Protein AF-A0A940TMZ4-F1 (afdb_monomer_lite)

Secondary structure (DSSP, 8-state):
-PPP-TTTSHHHH-GGGSHHHHHHHHHHHHHHHHHHHHHHHHHTGGG--EEEEEETTTTEEEEEEE--GGGEEEEE-PSPBTTB-EEEEEETTS-EEEEEGGG-BSSSSTTPPBSS-TTSHHHHHHHHHHHHHH-TTTTTTSHHHHHHHHHHHHHHHT-

pLDDT: mean 91.99, std 6.96, range [62.47, 98.44]

Radius of gyration: 18.51 Å; chains: 1; bounding box: 50×33×57 Å

Structure (mmCIF, N/CA/C/O backbone):
data_AF-A0A940TMZ4-F1
#
_entry.id   AF-A0A940TMZ4-F1
#
loop_
_atom_site.group_PDB
_atom_site.id
_atom_site.type_symbol
_atom_site.label_atom_id
_atom_site.label_alt_id
_atom_site.label_comp_id
_atom_site.label_asym_id
_atom_site.label_entity_id
_atom_site.label_seq_id
_atom_site.pdbx_PDB_ins_code
_atom_site.Cartn_x
_atom_site.Cartn_y
_atom_site.Cartn_z
_atom_site.occupancy
_atom_site.B_iso_or_equiv
_atom_site.auth_seq_id
_atom_site.auth_comp_id
_atom_site.auth_asym_id
_atom_site.auth_atom_id
_atom_site.pdbx_PDB_model_num
ATOM 1 N N . GLY A 1 1 ? 30.902 -0.442 -23.273 1.00 62.47 1 GLY A N 1
ATOM 2 C CA . GLY A 1 1 ? 29.431 -0.529 -23.189 1.00 62.47 1 GLY A CA 1
ATOM 3 C C . GLY A 1 1 ? 28.891 0.825 -22.790 1.00 62.47 1 GLY A C 1
ATOM 4 O O . GLY A 1 1 ? 29.513 1.461 -21.950 1.00 62.47 1 GLY A O 1
ATOM 5 N N . HIS A 1 2 ? 27.804 1.281 -23.417 1.00 69.00 2 HIS A N 1
ATOM 6 C CA . HIS A 1 2 ? 27.138 2.547 -23.085 1.00 69.00 2 HIS A CA 1
ATOM 7 C C . HIS A 1 2 ? 26.008 2.350 -22.068 1.00 69.00 2 HIS A C 1
ATOM 9 O O . HIS A 1 2 ? 25.492 1.242 -21.907 1.00 69.00 2 HIS A O 1
ATOM 15 N N . THR A 1 3 ? 25.636 3.420 -21.371 1.00 75.81 3 THR A N 1
ATOM 16 C CA . THR A 1 3 ? 24.461 3.433 -20.491 1.00 75.81 3 THR A CA 1
ATOM 17 C C . THR A 1 3 ? 23.196 3.506 -21.338 1.00 75.81 3 THR A C 1
ATOM 19 O O . THR A 1 3 ? 23.185 4.154 -22.383 1.00 75.81 3 THR A O 1
ATOM 22 N N . PHE A 1 4 ? 22.132 2.841 -20.886 1.00 79.12 4 PHE A N 1
ATOM 23 C CA . PHE A 1 4 ? 20.823 2.954 -21.516 1.00 79.12 4 PHE A CA 1
ATOM 24 C C . PHE A 1 4 ? 20.367 4.417 -21.568 1.00 79.12 4 PHE A C 1
ATOM 26 O O . PHE A 1 4 ? 20.444 5.128 -20.566 1.00 79.12 4 PHE A O 1
ATOM 33 N N . LYS A 1 5 ? 19.854 4.831 -22.725 1.00 77.50 5 LYS A N 1
ATOM 34 C CA . LYS A 1 5 ? 19.218 6.127 -22.936 1.00 77.50 5 LYS A CA 1
ATOM 35 C C . LYS A 1 5 ? 17.989 5.950 -23.820 1.00 77.50 5 LYS A C 1
ATOM 37 O O . LYS A 1 5 ? 18.090 5.385 -24.914 1.00 77.50 5 LYS A O 1
ATOM 42 N N . ALA A 1 6 ? 16.849 6.434 -23.336 1.00 76.44 6 ALA A N 1
ATOM 43 C CA . ALA A 1 6 ? 15.599 6.421 -24.088 1.00 76.44 6 ALA A CA 1
ATOM 44 C C . ALA A 1 6 ? 15.755 7.189 -25.413 1.00 76.44 6 ALA A C 1
ATOM 46 O O . ALA A 1 6 ? 16.466 8.190 -25.467 1.00 76.44 6 ALA A O 1
ATOM 47 N N . GLY A 1 7 ? 15.149 6.680 -26.488 1.00 75.88 7 GLY A N 1
ATOM 48 C CA . GLY A 1 7 ? 15.214 7.256 -27.840 1.00 75.88 7 GLY A CA 1
ATOM 49 C C . GLY A 1 7 ? 16.549 7.077 -28.582 1.00 75.88 7 GLY A C 1
ATOM 50 O O . GLY A 1 7 ? 16.564 7.010 -29.804 1.00 75.88 7 GLY A O 1
ATOM 51 N N . GLU A 1 8 ? 17.678 6.936 -27.881 1.00 79.94 8 GLU A N 1
ATOM 52 C CA . GLU A 1 8 ? 18.987 6.723 -28.525 1.00 79.94 8 GLU A CA 1
ATOM 53 C C . GLU A 1 8 ? 19.277 5.232 -28.763 1.00 79.94 8 GLU A C 1
ATOM 55 O O . GLU A 1 8 ? 19.820 4.840 -29.796 1.00 79.94 8 GLU A O 1
ATOM 60 N N . CYS A 1 9 ? 18.929 4.376 -27.797 1.00 78.38 9 CYS A N 1
ATOM 61 C CA . CYS A 1 9 ? 19.305 2.963 -27.843 1.00 78.38 9 CYS A CA 1
ATOM 62 C C . CYS A 1 9 ? 18.498 2.142 -28.864 1.00 78.38 9 CYS A C 1
ATOM 64 O O . CYS A 1 9 ? 19.026 1.160 -29.390 1.00 78.38 9 CYS A O 1
ATOM 66 N N . GLU A 1 10 ? 17.255 2.526 -29.169 1.00 81.12 10 GLU A N 1
ATOM 67 C CA . GLU A 1 10 ? 16.389 1.776 -30.097 1.00 81.12 10 GLU A CA 1
ATOM 68 C C . GLU A 1 10 ? 16.913 1.781 -31.538 1.00 81.12 10 GLU A C 1
ATOM 70 O O . GLU A 1 10 ? 16.783 0.776 -32.235 1.00 81.12 10 GLU A O 1
ATOM 75 N N . THR A 1 11 ? 17.623 2.838 -31.939 1.00 81.44 11 THR A N 1
ATOM 76 C CA . THR A 1 11 ? 18.267 2.959 -33.255 1.00 81.44 11 THR A CA 1
ATOM 77 C C . THR A 1 11 ? 19.321 1.875 -33.500 1.00 81.44 11 THR A C 1
ATOM 79 O O . THR A 1 11 ? 19.503 1.436 -34.631 1.00 81.44 11 THR A O 1
ATOM 82 N N . CYS A 1 12 ? 20.006 1.415 -32.444 1.00 82.50 12 CYS A N 1
ATOM 83 C CA . CYS A 1 12 ? 21.101 0.443 -32.553 1.00 82.50 12 CYS A CA 1
ATOM 84 C C . CYS A 1 12 ? 20.732 -0.968 -32.067 1.00 82.50 12 CYS A C 1
ATOM 86 O O . CYS A 1 12 ? 21.365 -1.933 -32.486 1.00 82.50 12 CYS A O 1
ATOM 88 N N . HIS A 1 13 ? 19.752 -1.105 -31.166 1.00 81.06 13 HIS A N 1
ATOM 89 C CA . HIS A 1 13 ? 19.418 -2.382 -30.506 1.00 81.06 13 HIS A CA 1
ATOM 90 C C . HIS A 1 13 ? 17.965 -2.833 -30.737 1.00 81.06 13 HIS A C 1
ATOM 92 O O . HIS A 1 13 ? 17.568 -3.900 -30.264 1.00 81.06 13 HIS A O 1
ATOM 98 N N . GLY A 1 14 ? 17.174 -2.050 -31.478 1.00 79.81 14 GLY A N 1
ATOM 99 C CA . GLY A 1 14 ? 15.803 -2.380 -31.861 1.00 79.81 14 GLY A CA 1
ATOM 100 C C . GLY A 1 14 ? 14.787 -2.297 -30.716 1.00 79.81 14 GLY A C 1
ATOM 101 O O . GLY A 1 14 ? 15.038 -1.738 -29.649 1.00 79.81 14 GLY A O 1
ATOM 102 N N . GLU A 1 15 ? 13.607 -2.881 -30.928 1.00 78.31 15 GLU A N 1
ATOM 103 C CA . GLU A 1 15 ? 12.429 -2.668 -30.069 1.00 78.31 15 GLU A CA 1
ATOM 104 C C . GLU A 1 15 ? 12.588 -3.151 -28.617 1.00 78.31 15 GLU A C 1
ATOM 106 O O . GLU A 1 15 ? 11.919 -2.648 -27.716 1.00 78.31 15 GLU A O 1
ATOM 111 N N . LYS A 1 16 ? 13.503 -4.090 -28.352 1.00 71.94 16 LYS A N 1
ATOM 112 C CA . LYS A 1 16 ? 13.738 -4.649 -27.006 1.00 71.94 16 LYS A CA 1
ATOM 113 C C . LYS A 1 16 ? 14.399 -3.669 -26.033 1.00 71.94 16 LYS A C 1
ATOM 115 O O . LYS A 1 16 ? 14.490 -3.959 -24.844 1.00 71.94 16 LYS A O 1
ATOM 120 N N . VAL A 1 17 ? 14.867 -2.525 -26.523 1.00 74.38 17 VAL A N 1
ATOM 121 C CA . VAL A 1 17 ? 15.347 -1.408 -25.695 1.00 74.38 17 VAL A CA 1
ATOM 122 C C . VAL A 1 17 ? 14.502 -0.153 -25.902 1.00 74.38 17 VAL A C 1
ATOM 124 O O . VAL A 1 17 ? 14.900 0.941 -25.512 1.00 74.38 17 VAL A O 1
ATOM 127 N N . LYS A 1 18 ? 13.330 -0.287 -26.528 1.00 82.50 18 LYS A N 1
ATOM 128 C CA . LYS A 1 18 ? 12.384 0.816 -26.617 1.00 82.50 18 LYS A CA 1
ATOM 129 C C . LYS A 1 18 ? 11.909 1.177 -25.218 1.00 82.50 18 LYS A C 1
ATOM 131 O O . LYS A 1 18 ? 11.709 0.301 -24.376 1.00 82.50 18 LYS A O 1
ATOM 136 N N . GLU A 1 19 ? 11.674 2.463 -24.992 1.00 82.19 19 GLU A N 1
ATOM 137 C CA . GLU A 1 19 ? 11.199 2.982 -23.709 1.00 82.19 19 GLU A CA 1
ATOM 138 C C . GLU A 1 19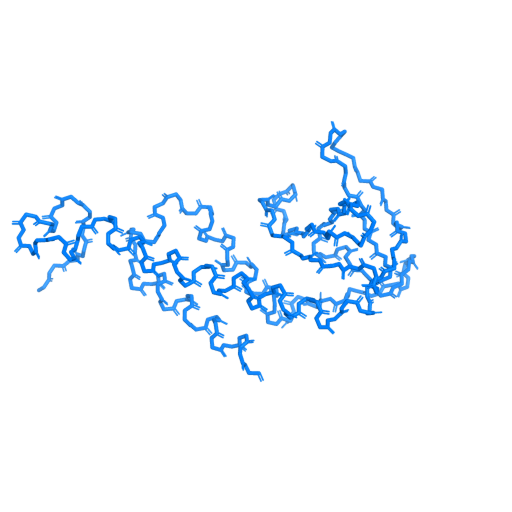 ? 9.992 2.189 -23.181 1.00 82.19 19 GLU A C 1
ATOM 140 O O . GLU A 1 19 ? 10.031 1.656 -22.075 1.00 82.19 19 GLU A O 1
ATOM 145 N N . SER A 1 20 ? 8.978 1.992 -24.028 1.00 82.56 20 SER A N 1
ATOM 146 C CA . SER A 1 20 ? 7.776 1.207 -23.703 1.00 82.56 20 SER A CA 1
ATOM 147 C C . SER A 1 20 ? 8.060 -0.230 -23.239 1.00 82.56 20 SER A C 1
ATOM 149 O O . SER A 1 20 ? 7.389 -0.733 -22.335 1.00 82.56 20 SER A O 1
ATOM 151 N N . PHE A 1 21 ? 9.075 -0.896 -23.801 1.00 82.56 21 PHE A N 1
ATOM 152 C CA . PHE A 1 21 ? 9.451 -2.249 -23.391 1.00 82.56 21 PHE A CA 1
ATOM 153 C C . PHE A 1 21 ? 10.056 -2.240 -21.982 1.00 82.56 21 PHE A C 1
ATOM 155 O O . PHE A 1 21 ? 9.686 -3.054 -21.134 1.00 82.56 21 PHE A O 1
ATOM 162 N N . VAL A 1 22 ? 10.939 -1.275 -21.707 1.00 81.00 22 VAL A N 1
ATOM 163 C CA . VAL A 1 22 ? 11.544 -1.085 -20.381 1.00 81.00 22 VAL A CA 1
ATOM 164 C C . VAL A 1 22 ? 10.475 -0.753 -19.333 1.00 81.00 22 VAL A C 1
ATOM 166 O O . VAL A 1 22 ? 10.466 -1.355 -18.258 1.00 81.00 22 VAL A O 1
ATOM 169 N N . GLN A 1 23 ? 9.534 0.135 -19.663 1.00 88.44 23 GLN A N 1
ATOM 170 C CA . GLN A 1 23 ? 8.420 0.510 -18.785 1.00 88.44 23 GLN A CA 1
ATOM 171 C C . GLN A 1 23 ? 7.519 -0.680 -18.460 1.00 88.44 23 GLN A C 1
ATOM 173 O O . GLN A 1 23 ? 7.168 -0.875 -17.299 1.00 88.44 23 GLN A O 1
ATOM 178 N N . THR A 1 24 ? 7.205 -1.521 -19.450 1.00 87.94 24 THR A N 1
ATOM 179 C CA . THR A 1 24 ? 6.331 -2.692 -19.262 1.00 87.94 24 THR A CA 1
ATOM 180 C C . THR A 1 24 ? 6.848 -3.612 -18.152 1.00 87.94 24 THR A C 1
ATOM 182 O O . THR A 1 24 ? 6.086 -4.037 -17.284 1.00 87.94 24 THR A O 1
ATOM 185 N N . GLY A 1 25 ? 8.157 -3.891 -18.128 1.00 86.75 25 GLY A N 1
ATOM 186 C CA . GLY A 1 25 ? 8.766 -4.718 -17.082 1.00 86.75 25 GLY A CA 1
ATOM 187 C C . GLY A 1 25 ? 8.640 -4.101 -15.684 1.00 86.75 25 GLY A C 1
ATOM 188 O O . GLY A 1 25 ? 8.315 -4.805 -14.724 1.00 86.75 25 GLY A O 1
ATOM 189 N N . THR A 1 26 ? 8.852 -2.788 -15.569 1.00 91.00 26 THR A N 1
ATOM 190 C CA . THR A 1 26 ? 8.680 -2.046 -14.311 1.00 91.00 26 THR A CA 1
ATOM 191 C C . THR A 1 26 ? 7.229 -2.067 -13.840 1.00 91.00 26 THR A C 1
ATOM 193 O O . THR A 1 26 ? 6.974 -2.353 -12.674 1.00 91.00 26 THR A O 1
ATOM 196 N N . GLU A 1 27 ? 6.270 -1.814 -14.731 1.00 92.31 27 GLU A N 1
ATOM 197 C CA . GLU A 1 27 ? 4.844 -1.776 -14.395 1.00 92.31 27 GLU A CA 1
ATOM 198 C C . GLU A 1 27 ? 4.326 -3.127 -13.891 1.00 92.31 27 GLU A C 1
ATOM 200 O O . GLU A 1 27 ? 3.540 -3.176 -12.943 1.00 92.31 27 GLU A O 1
ATOM 205 N N . VAL A 1 28 ? 4.779 -4.235 -14.486 1.00 93.94 28 VAL A N 1
ATOM 206 C CA . VAL A 1 28 ? 4.434 -5.587 -14.017 1.00 93.94 28 VAL A CA 1
ATOM 207 C C . VAL A 1 28 ? 4.922 -5.804 -12.584 1.00 93.94 28 VAL A C 1
ATOM 209 O O . VAL A 1 28 ? 4.143 -6.221 -11.725 1.00 93.94 28 VAL A O 1
ATOM 212 N N . LEU A 1 29 ? 6.186 -5.475 -12.302 1.00 95.12 29 LEU A N 1
ATOM 213 C CA . LEU A 1 29 ? 6.754 -5.586 -10.956 1.00 95.12 29 LEU A CA 1
ATOM 214 C C . LEU A 1 29 ? 6.047 -4.656 -9.960 1.00 95.12 29 LEU A C 1
ATOM 216 O O . LEU A 1 29 ? 5.793 -5.039 -8.821 1.00 95.12 29 LEU A O 1
ATOM 220 N N . HIS A 1 30 ? 5.689 -3.448 -10.386 1.00 94.69 30 HIS A N 1
ATOM 221 C CA . HIS A 1 30 ? 4.990 -2.472 -9.555 1.00 94.69 30 HIS A CA 1
ATOM 222 C C . HIS A 1 30 ? 3.584 -2.946 -9.163 1.00 94.69 30 HIS A C 1
ATOM 224 O O . HIS A 1 30 ? 3.226 -2.892 -7.985 1.00 94.69 30 HIS A O 1
ATOM 230 N N . LYS A 1 31 ? 2.831 -3.529 -10.107 1.00 95.25 31 LYS A N 1
ATOM 231 C CA . LYS A 1 31 ? 1.536 -4.181 -9.838 1.00 95.25 31 LYS A CA 1
ATOM 232 C C . LYS A 1 31 ? 1.679 -5.382 -8.901 1.00 95.25 31 LYS A C 1
ATOM 234 O O . LYS A 1 31 ? 0.870 -5.546 -7.989 1.00 95.25 31 LYS A O 1
ATOM 239 N N . GLN A 1 32 ? 2.712 -6.205 -9.094 1.00 96.62 32 GLN A N 1
ATOM 240 C CA . GLN A 1 32 ? 2.994 -7.336 -8.207 1.00 96.62 32 GLN A CA 1
ATOM 241 C C . GLN A 1 32 ? 3.289 -6.866 -6.776 1.00 96.62 32 GLN A C 1
ATOM 243 O O . GLN A 1 32 ? 2.760 -7.434 -5.819 1.00 96.62 32 GLN A O 1
ATOM 248 N N . LEU A 1 33 ? 4.087 -5.806 -6.621 1.00 97.00 33 LEU A N 1
ATOM 249 C CA . LEU A 1 33 ? 4.374 -5.212 -5.320 1.00 97.00 33 LEU A CA 1
ATOM 250 C C . LEU A 1 33 ? 3.100 -4.671 -4.652 1.00 97.00 33 LEU A C 1
ATOM 252 O O . LEU A 1 33 ? 2.871 -4.957 -3.477 1.00 97.00 33 LEU A O 1
ATOM 256 N N . ALA A 1 34 ? 2.242 -3.962 -5.393 1.00 96.56 34 ALA A N 1
ATOM 257 C CA . ALA A 1 34 ? 0.963 -3.465 -4.879 1.00 96.56 34 ALA A CA 1
ATOM 258 C C . ALA A 1 34 ? 0.074 -4.597 -4.340 1.00 96.56 34 ALA A C 1
ATOM 260 O O . ALA A 1 34 ? -0.471 -4.494 -3.240 1.00 96.56 34 ALA A O 1
ATOM 261 N N . ALA A 1 35 ? -0.023 -5.709 -5.076 1.00 96.62 35 ALA A N 1
ATOM 262 C CA . ALA A 1 35 ? -0.796 -6.875 -4.656 1.00 96.62 35 ALA A CA 1
ATOM 263 C C . ALA A 1 35 ? -0.248 -7.508 -3.363 1.00 96.62 35 ALA A C 1
ATOM 265 O O . ALA A 1 35 ? -1.023 -7.882 -2.481 1.00 96.62 35 ALA A O 1
ATOM 266 N N . LEU A 1 36 ? 1.079 -7.597 -3.216 1.00 97.25 36 LEU A N 1
ATOM 267 C CA . LEU A 1 36 ? 1.716 -8.113 -1.998 1.00 97.25 36 LEU A CA 1
ATOM 268 C C . LEU A 1 36 ? 1.504 -7.190 -0.794 1.00 97.25 36 LEU A C 1
ATOM 270 O O . LEU A 1 36 ? 1.192 -7.674 0.295 1.00 97.25 36 LEU A O 1
ATOM 274 N N . ILE A 1 37 ? 1.617 -5.874 -0.988 1.00 97.56 37 ILE A N 1
ATOM 275 C CA . ILE A 1 37 ? 1.318 -4.876 0.047 1.00 97.56 37 ILE A CA 1
ATOM 276 C C . ILE A 1 37 ? -0.137 -5.014 0.505 1.00 97.56 37 ILE A C 1
ATOM 278 O O . ILE A 1 37 ? -0.389 -5.171 1.700 1.00 97.56 37 ILE A O 1
ATOM 282 N N . ALA A 1 38 ? -1.088 -5.030 -0.433 1.00 97.31 38 ALA A N 1
ATOM 283 C CA . ALA A 1 38 ? -2.506 -5.181 -0.121 1.00 97.31 38 ALA A CA 1
ATOM 284 C C . ALA A 1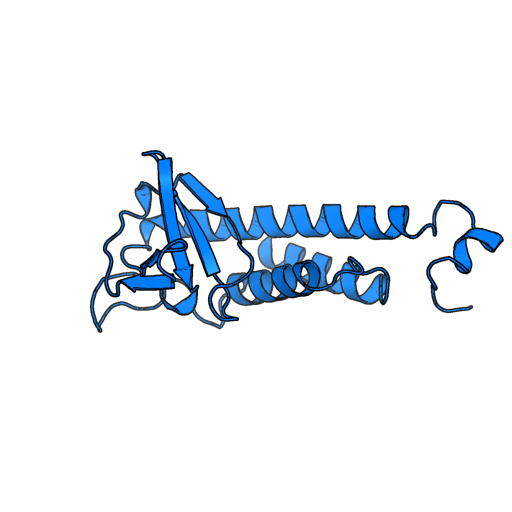 38 ? -2.780 -6.488 0.639 1.00 97.31 38 ALA A C 1
ATOM 286 O O . ALA A 1 38 ? -3.450 -6.471 1.670 1.00 97.31 38 ALA A O 1
ATOM 287 N N . LYS A 1 39 ? -2.196 -7.610 0.194 1.00 96.62 39 LYS A N 1
ATOM 288 C CA . LYS A 1 39 ? -2.291 -8.904 0.887 1.00 96.62 39 LYS A CA 1
ATOM 289 C C . LYS A 1 39 ? -1.775 -8.820 2.327 1.00 96.62 39 LYS A C 1
ATOM 291 O O . LYS A 1 39 ? -2.434 -9.324 3.235 1.00 96.62 39 LYS A O 1
ATOM 296 N N . ARG A 1 40 ? -0.621 -8.184 2.551 1.00 95.88 40 ARG A N 1
ATOM 297 C CA . ARG A 1 40 ? -0.017 -8.039 3.885 1.00 95.88 40 ARG A CA 1
ATOM 298 C C . ARG A 1 40 ? -0.869 -7.174 4.813 1.00 95.88 40 ARG A C 1
ATOM 300 O O . ARG A 1 40 ? -1.059 -7.545 5.966 1.00 95.88 40 ARG A O 1
ATOM 307 N N . ILE A 1 41 ? -1.412 -6.066 4.313 1.00 96.62 41 ILE A N 1
ATOM 308 C CA . ILE A 1 41 ? -2.303 -5.188 5.087 1.00 96.62 41 ILE A CA 1
ATOM 309 C C . ILE A 1 41 ? -3.600 -5.926 5.433 1.00 96.62 41 ILE A C 1
ATOM 311 O O . ILE A 1 41 ? -4.023 -5.910 6.586 1.00 96.62 41 ILE A O 1
ATOM 315 N N . LEU A 1 42 ? -4.194 -6.634 4.466 1.00 97.44 42 LEU A N 1
ATOM 316 C CA . LEU A 1 42 ? -5.410 -7.422 4.683 1.00 97.44 42 LEU A CA 1
ATOM 317 C C . LEU A 1 42 ? -5.208 -8.555 5.697 1.00 97.44 42 LEU A C 1
ATOM 319 O O . LEU A 1 42 ? -6.133 -8.858 6.444 1.00 97.44 42 LEU A O 1
ATOM 323 N N . ALA A 1 43 ? -4.012 -9.142 5.784 1.00 96.38 43 ALA A N 1
ATOM 324 C CA . ALA A 1 43 ? -3.688 -10.128 6.818 1.00 96.38 43 ALA A CA 1
ATOM 325 C C . ALA A 1 43 ? -3.687 -9.532 8.241 1.00 96.38 43 ALA A C 1
ATOM 327 O O . ALA A 1 43 ? -3.905 -10.254 9.210 1.00 96.38 43 ALA A O 1
ATOM 328 N N . SER A 1 44 ? -3.483 -8.219 8.371 1.00 96.38 44 SER A N 1
ATOM 329 C CA . SER A 1 44 ? -3.541 -7.490 9.643 1.00 96.38 44 SER A CA 1
ATOM 330 C C . SER A 1 44 ? -4.889 -6.811 9.889 1.00 96.38 44 SER A C 1
ATOM 332 O O . SER A 1 44 ? -5.033 -6.135 10.906 1.00 96.38 44 SER A O 1
ATOM 334 N N . LYS A 1 45 ? -5.880 -6.970 8.998 1.00 96.62 45 LYS A N 1
ATOM 335 C CA . LYS A 1 45 ? -7.110 -6.164 9.026 1.00 96.62 45 LYS A CA 1
ATOM 336 C C . LYS A 1 45 ? -7.866 -6.250 10.345 1.00 96.62 45 LYS A C 1
ATOM 338 O O . LYS A 1 45 ? -8.365 -5.242 10.806 1.00 96.62 45 LYS A O 1
ATOM 343 N N . GLU A 1 46 ? -7.892 -7.411 10.998 1.00 96.75 46 GLU A N 1
ATOM 344 C CA . GLU A 1 46 ? -8.610 -7.590 12.269 1.00 96.75 46 GLU A CA 1
ATOM 345 C C . GLU A 1 46 ? -7.998 -6.809 13.435 1.00 96.75 46 GLU A C 1
ATOM 347 O O . GLU A 1 46 ? -8.667 -6.584 14.437 1.00 96.75 46 GLU A O 1
ATOM 352 N N . LYS A 1 47 ? -6.738 -6.382 13.303 1.00 97.31 47 LYS A N 1
ATOM 353 C CA . LYS A 1 47 ? -6.087 -5.502 14.274 1.00 97.31 47 LYS A CA 1
ATOM 354 C C . LYS A 1 47 ? -6.457 -4.042 14.061 1.00 97.31 47 LYS A C 1
ATOM 356 O O . LYS A 1 47 ? -6.120 -3.238 14.907 1.00 97.31 47 LYS A O 1
ATOM 361 N N . ILE A 1 48 ? -7.061 -3.674 12.935 1.00 98.06 48 ILE A N 1
ATOM 362 C CA . ILE A 1 48 ? -7.389 -2.284 12.629 1.00 98.06 48 ILE A CA 1
ATOM 363 C C . ILE A 1 48 ? -8.737 -1.958 13.269 1.00 98.06 48 ILE A C 1
ATOM 365 O O . ILE A 1 48 ? -9.759 -2.514 12.870 1.00 98.06 48 ILE A O 1
ATOM 369 N N . ALA A 1 49 ? -8.732 -1.039 14.232 1.00 97.94 49 ALA A N 1
ATOM 370 C CA . ALA A 1 49 ? -9.940 -0.630 14.949 1.00 97.94 49 ALA A CA 1
ATOM 371 C C . ALA A 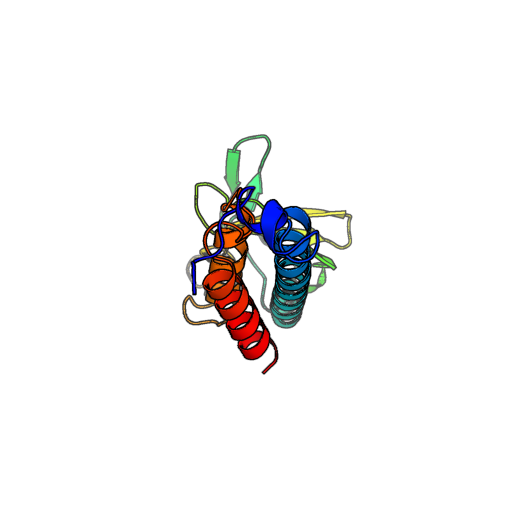1 49 ? -10.213 0.876 14.868 1.00 97.94 49 ALA A C 1
ATOM 373 O O . ALA A 1 49 ? -11.337 1.318 15.108 1.00 97.94 49 ALA A O 1
ATOM 374 N N . CYS A 1 50 ? -9.196 1.682 14.557 1.00 98.00 50 CYS A N 1
ATOM 375 C CA . CYS A 1 50 ? -9.339 3.129 14.540 1.00 98.00 50 CYS A CA 1
ATOM 376 C C . CYS A 1 50 ? -8.432 3.793 13.510 1.00 98.00 50 CYS A C 1
ATOM 378 O O . CYS A 1 50 ? -7.314 3.336 13.266 1.00 98.00 50 CYS A O 1
ATOM 380 N N . VAL A 1 51 ? -8.903 4.898 12.939 1.00 97.75 51 VAL A N 1
ATOM 381 C CA . VAL A 1 51 ? -8.131 5.727 12.010 1.00 97.75 51 VAL A CA 1
ATOM 382 C C . VAL A 1 51 ? -8.340 7.215 12.280 1.00 97.75 51 VAL A C 1
ATOM 384 O O . VAL A 1 51 ? -9.328 7.621 12.895 1.00 97.75 51 VAL A O 1
ATOM 387 N N . THR A 1 52 ? -7.441 8.046 11.762 1.00 97.25 52 THR A N 1
ATOM 388 C CA . THR A 1 52 ? -7.791 9.431 11.426 1.00 97.25 52 THR A CA 1
ATOM 389 C C . THR A 1 52 ? -8.338 9.415 10.005 1.00 97.25 52 THR A C 1
ATOM 391 O O . THR A 1 52 ? -7.581 9.206 9.060 1.00 97.25 52 THR A O 1
ATOM 394 N N . SER A 1 53 ? -9.657 9.556 9.867 1.00 97.56 53 SER A N 1
ATOM 395 C CA . SER A 1 53 ? -10.320 9.494 8.565 1.00 97.56 53 SER A CA 1
ATOM 396 C C . SER A 1 53 ? -10.166 10.822 7.843 1.00 97.56 53 SER A C 1
ATOM 398 O O . SER A 1 53 ? -10.586 11.846 8.372 1.00 97.56 53 SER A O 1
ATOM 400 N N . TRP A 1 54 ? -9.634 10.798 6.630 1.00 98.12 54 TRP A N 1
ATOM 401 C CA . TRP A 1 54 ? -9.547 11.969 5.764 1.00 98.12 54 TRP A CA 1
ATOM 402 C C . TRP A 1 54 ? -10.684 11.965 4.738 1.00 98.12 54 TRP A C 1
ATOM 404 O O . TRP A 1 54 ? -10.990 10.928 4.142 1.00 98.12 54 TRP A O 1
ATOM 414 N N . ASP A 1 55 ? -11.321 13.116 4.538 1.00 96.00 55 ASP A N 1
ATOM 415 C CA . ASP A 1 55 ? -12.360 13.319 3.529 1.00 96.00 55 ASP A CA 1
ATOM 416 C C . ASP A 1 55 ? -11.788 14.073 2.321 1.00 96.00 55 ASP A C 1
ATOM 418 O O . ASP A 1 55 ? -11.388 15.232 2.422 1.00 96.00 55 ASP A O 1
ATOM 422 N N . GLU A 1 56 ? -11.799 13.419 1.157 1.00 93.38 56 GLU A N 1
ATOM 423 C CA . GLU A 1 56 ? -11.208 13.948 -0.078 1.00 93.38 56 GLU A CA 1
ATOM 424 C C . GLU A 1 56 ? -11.917 15.177 -0.657 1.00 93.38 56 GLU A C 1
ATOM 426 O O . GLU A 1 56 ? -11.327 15.927 -1.432 1.00 93.38 56 GLU A O 1
ATOM 431 N N . LYS A 1 57 ? -13.187 15.397 -0.302 1.00 94.19 57 LYS A N 1
ATOM 432 C CA . LYS A 1 57 ? -13.996 16.507 -0.826 1.00 94.19 57 LYS A CA 1
ATOM 433 C C . LYS A 1 57 ? -13.813 17.768 -0.002 1.00 94.19 57 LYS A C 1
ATOM 435 O O . LYS A 1 57 ? -13.897 18.870 -0.536 1.00 94.19 57 LYS A O 1
ATOM 440 N N . THR A 1 58 ? -13.640 17.599 1.303 1.00 96.31 58 THR A N 1
ATOM 441 C CA . THR A 1 58 ? -13.528 18.706 2.255 1.00 96.31 58 THR A CA 1
ATOM 442 C C . THR A 1 58 ? -12.095 18.980 2.692 1.00 96.31 58 THR A C 1
ATOM 444 O O . THR A 1 58 ? -11.865 20.023 3.299 1.00 96.31 58 THR A O 1
ATOM 447 N N . ASP A 1 59 ? -11.161 18.079 2.370 1.00 95.38 59 ASP A N 1
ATOM 448 C CA . ASP A 1 59 ? -9.760 18.094 2.804 1.00 95.38 59 ASP A CA 1
ATOM 449 C C . ASP A 1 59 ? -9.621 18.212 4.332 1.00 95.38 59 ASP A C 1
ATOM 451 O O . ASP A 1 59 ? -8.819 18.978 4.864 1.00 95.38 59 ASP A O 1
ATOM 455 N N . LYS A 1 60 ? -10.475 17.482 5.061 1.00 96.56 60 LYS A N 1
ATOM 456 C CA . LYS A 1 60 ? -10.523 17.504 6.527 1.00 96.56 60 LYS A CA 1
ATOM 457 C C . LYS A 1 60 ? -10.273 16.133 7.119 1.00 96.56 60 LYS A C 1
ATOM 459 O O . LYS A 1 60 ? -10.778 15.124 6.631 1.00 96.56 60 LYS A O 1
ATOM 464 N N . ASP A 1 61 ? -9.567 16.144 8.241 1.00 96.94 61 ASP A N 1
ATOM 465 C CA . ASP A 1 61 ? -9.330 14.977 9.075 1.00 96.94 61 ASP A CA 1
ATOM 466 C C . ASP A 1 61 ? -10.360 14.871 10.204 1.00 96.94 61 ASP A C 1
ATOM 468 O O . ASP A 1 61 ? -10.678 15.845 10.889 1.00 96.94 61 ASP A O 1
ATOM 472 N N . THR A 1 62 ? -10.834 13.652 10.440 1.00 97.25 62 THR A N 1
ATOM 473 C CA . THR A 1 62 ? -11.655 13.273 11.591 1.00 97.25 62 THR A CA 1
ATOM 474 C C . THR A 1 62 ? -10.870 12.274 12.447 1.00 97.25 62 THR A C 1
ATOM 476 O O . THR A 1 62 ? -10.773 11.090 12.092 1.00 97.25 62 THR A O 1
ATOM 479 N N . PRO A 1 63 ? -10.260 12.715 13.562 1.00 96.00 63 PRO A N 1
ATOM 480 C CA . PRO A 1 63 ? -9.467 11.842 14.419 1.00 96.00 63 PRO A CA 1
ATOM 481 C C . PRO A 1 63 ? -10.346 10.832 15.162 1.00 96.00 63 PRO A C 1
ATOM 483 O O . PRO A 1 63 ? -11.529 11.069 15.392 1.00 96.00 63 PRO A O 1
ATOM 486 N N . ASN A 1 64 ? -9.736 9.726 15.597 1.00 95.75 64 ASN A N 1
ATOM 487 C CA . ASN A 1 64 ? -10.389 8.678 16.390 1.00 95.75 64 ASN A CA 1
ATOM 488 C C . ASN A 1 64 ? -11.666 8.110 15.745 1.00 95.75 64 ASN A C 1
ATOM 490 O O . ASN A 1 64 ? -12.614 7.772 16.450 1.00 95.75 64 ASN A O 1
ATOM 494 N N . THR A 1 65 ? -11.691 8.003 14.415 1.00 97.38 65 THR A N 1
ATOM 495 C CA . THR A 1 65 ? -12.807 7.402 13.683 1.00 97.38 65 THR A CA 1
ATOM 496 C C . THR A 1 65 ? -12.765 5.883 13.869 1.00 97.38 65 THR A C 1
ATOM 498 O O . THR A 1 65 ? -11.826 5.247 13.375 1.00 97.38 65 THR A O 1
ATOM 501 N N . PRO A 1 66 ? -13.751 5.276 14.557 1.00 97.38 66 PRO A N 1
ATOM 502 C CA . PRO A 1 66 ? -13.790 3.833 14.738 1.00 97.38 66 PRO A CA 1
ATOM 503 C C . PRO A 1 66 ? -14.126 3.145 13.417 1.00 97.38 66 PRO A C 1
ATOM 505 O O . PRO A 1 66 ? -15.038 3.571 12.706 1.00 97.38 66 PRO A O 1
ATOM 508 N N . ILE A 1 67 ? -13.428 2.054 13.111 1.00 97.38 67 ILE A N 1
ATOM 509 C CA . ILE A 1 67 ? -13.744 1.189 11.972 1.00 97.38 67 ILE A CA 1
ATOM 510 C C . ILE A 1 67 ? -13.681 -0.279 12.385 1.00 97.38 67 ILE A C 1
ATOM 512 O O . ILE A 1 67 ? -12.881 -0.658 13.235 1.00 97.38 67 ILE A O 1
ATOM 516 N N . ASP A 1 68 ? -14.508 -1.121 11.766 1.00 97.25 68 ASP A N 1
ATOM 517 C CA . ASP A 1 68 ? -14.395 -2.572 11.917 1.00 97.25 68 ASP A CA 1
ATOM 518 C C . ASP A 1 68 ? -13.479 -3.128 10.824 1.00 97.25 68 ASP A C 1
ATOM 520 O O . ASP A 1 68 ? -13.869 -3.263 9.661 1.00 97.25 68 ASP A O 1
ATOM 524 N N . GLY A 1 69 ? -12.255 -3.483 11.203 1.00 97.19 69 GLY A N 1
ATOM 525 C CA . GLY A 1 69 ? -11.276 -4.075 10.306 1.00 97.19 69 GLY A CA 1
ATOM 526 C C . GLY A 1 69 ? -11.744 -5.353 9.594 1.00 97.19 69 GLY A C 1
ATOM 527 O O . GLY A 1 69 ? -11.302 -5.641 8.478 1.00 97.19 69 GLY A O 1
ATOM 528 N N . LYS A 1 70 ? -12.700 -6.106 10.160 1.00 97.31 70 LYS A N 1
ATOM 529 C CA . LYS A 1 70 ? -13.276 -7.295 9.503 1.00 97.31 70 LYS A CA 1
ATOM 530 C C . LYS A 1 70 ? -14.064 -6.930 8.248 1.00 97.31 70 LYS A C 1
ATOM 532 O O . LYS A 1 70 ? -14.045 -7.701 7.282 1.00 97.31 70 LYS A O 1
ATOM 537 N N . GLN A 1 71 ? -14.663 -5.739 8.238 1.00 98.19 71 GLN A N 1
ATOM 538 C CA . GLN A 1 71 ? -15.412 -5.178 7.115 1.00 98.19 71 GLN A CA 1
ATOM 539 C C . GLN A 1 71 ? -14.506 -4.663 5.990 1.00 98.19 71 GLN A C 1
ATOM 541 O O . GLN A 1 71 ? -15.015 -4.315 4.929 1.00 98.19 71 GLN A O 1
ATOM 546 N N . ILE A 1 72 ? -13.179 -4.635 6.156 1.00 98.44 72 ILE A N 1
ATOM 547 C CA . ILE A 1 72 ? -12.268 -4.266 5.066 1.00 98.44 72 ILE A CA 1
ATOM 548 C C . ILE A 1 72 ? -12.273 -5.385 4.013 1.00 98.44 72 ILE A C 1
ATOM 550 O O . ILE A 1 72 ? -11.889 -6.533 4.280 1.00 98.44 72 ILE A O 1
ATOM 554 N N . LYS A 1 73 ? -12.717 -5.034 2.803 1.00 98.00 73 LYS A N 1
ATOM 555 C CA . LYS A 1 73 ? -12.776 -5.899 1.618 1.00 98.00 73 LYS A CA 1
ATOM 556 C C . LYS A 1 73 ? -11.509 -5.783 0.776 1.00 98.00 73 LYS A C 1
ATOM 558 O O . LYS A 1 73 ? -10.986 -6.799 0.328 1.00 98.00 73 LYS A O 1
ATOM 563 N N . ALA A 1 74 ? -11.035 -4.562 0.547 1.00 97.75 74 ALA A N 1
ATOM 564 C CA . ALA A 1 74 ? -9.845 -4.297 -0.253 1.00 97.75 74 ALA A CA 1
ATOM 565 C C . ALA A 1 74 ? -9.071 -3.088 0.279 1.00 97.75 74 ALA A C 1
ATOM 567 O O . ALA A 1 74 ? -9.596 -2.276 1.042 1.00 97.75 74 ALA A O 1
ATOM 568 N N . VAL A 1 75 ? -7.813 -2.991 -0.142 1.00 97.81 75 VAL A N 1
ATOM 569 C CA . VAL A 1 75 ? -6.906 -1.889 0.178 1.00 97.81 75 VAL A CA 1
ATOM 570 C C . VAL A 1 75 ? -6.386 -1.322 -1.134 1.00 97.81 75 VAL A C 1
ATOM 572 O O . VAL A 1 75 ? -5.868 -2.065 -1.966 1.00 97.81 75 VAL A O 1
ATOM 575 N N . GLU A 1 76 ? -6.506 -0.014 -1.300 1.00 96.69 76 GLU A N 1
ATOM 576 C CA . GLU A 1 76 ? -5.921 0.748 -2.400 1.00 96.69 76 GLU A CA 1
ATOM 577 C C . GLU A 1 76 ? -4.834 1.682 -1.846 1.00 96.69 76 GLU A C 1
ATOM 579 O O . GLU A 1 76 ? -4.913 2.144 -0.704 1.00 96.69 76 GLU A O 1
ATOM 584 N N . ILE A 1 77 ? -3.808 1.952 -2.657 1.00 96.06 77 ILE A N 1
ATOM 585 C CA . ILE A 1 77 ? -2.668 2.806 -2.297 1.00 96.06 77 ILE A CA 1
ATOM 586 C C . ILE A 1 77 ? -2.772 4.093 -3.133 1.00 96.06 77 ILE A C 1
ATOM 588 O O . ILE A 1 77 ? -2.285 4.107 -4.269 1.00 96.06 77 ILE A O 1
ATOM 592 N N . PRO A 1 78 ? -3.461 5.141 -2.642 1.00 93.75 78 PRO A N 1
ATOM 593 C CA . PRO A 1 78 ? -3.588 6.404 -3.362 1.00 93.75 78 PRO A CA 1
ATOM 594 C C . PRO A 1 78 ? -2.254 7.160 -3.442 1.00 93.75 78 PRO A C 1
ATOM 596 O O . PRO A 1 78 ? -1.298 6.864 -2.719 1.00 93.75 78 PRO A O 1
ATOM 599 N N . MET A 1 79 ? -2.219 8.196 -4.286 1.00 86.00 79 MET A N 1
ATOM 600 C CA . MET A 1 79 ? -1.220 9.259 -4.154 1.00 86.00 79 MET A CA 1
ATOM 601 C C . MET A 1 79 ? -1.419 9.884 -2.773 1.00 86.00 79 MET A C 1
ATOM 603 O O . MET A 1 79 ? -2.535 10.269 -2.441 1.00 86.00 79 MET A O 1
ATOM 607 N N . GLY A 1 80 ? -0.373 9.871 -1.951 1.00 89.06 80 GLY A N 1
ATOM 608 C CA . GLY A 1 80 ? -0.440 10.129 -0.513 1.00 89.06 80 GLY A CA 1
ATOM 609 C C . GLY A 1 80 ? -1.236 11.370 -0.091 1.00 89.06 80 GLY A C 1
ATOM 610 O O . GLY A 1 80 ? -1.395 12.320 -0.853 1.00 89.06 80 GLY A O 1
ATOM 611 N N . ILE A 1 81 ? -1.695 11.389 1.159 1.00 92.56 81 ILE A N 1
ATOM 612 C CA . ILE A 1 81 ? -2.455 12.512 1.734 1.00 92.56 81 ILE A CA 1
ATOM 613 C C . ILE A 1 81 ? -1.461 13.458 2.406 1.00 92.56 81 ILE A C 1
ATOM 615 O O . ILE A 1 81 ? -0.719 13.040 3.294 1.00 92.56 81 ILE A O 1
ATOM 619 N N . HIS A 1 82 ? -1.420 14.718 1.963 1.00 91.44 82 HIS A N 1
ATOM 620 C CA . HIS A 1 82 ? -0.499 15.755 2.466 1.00 91.44 82 HIS A CA 1
ATOM 621 C C . HIS A 1 82 ? 0.984 15.328 2.466 1.00 91.44 82 HIS A C 1
ATOM 623 O O . HIS A 1 82 ? 1.742 15.641 3.381 1.00 91.44 82 HIS A O 1
ATOM 629 N N . GLY A 1 83 ? 1.404 14.572 1.447 1.00 88.19 83 GLY A N 1
ATOM 630 C CA . GLY A 1 83 ? 2.783 14.080 1.315 1.00 88.19 83 GLY A CA 1
ATOM 631 C C . GLY A 1 83 ? 3.129 12.877 2.201 1.00 88.19 83 GLY A C 1
ATOM 632 O O . GLY A 1 83 ? 4.268 12.414 2.180 1.00 88.19 83 GLY A O 1
ATOM 633 N N . GLN A 1 84 ? 2.162 12.344 2.950 1.00 92.81 84 GLN A N 1
ATOM 634 C CA . GLN A 1 84 ? 2.318 11.134 3.751 1.00 92.81 84 GLN A CA 1
ATOM 635 C C . GLN A 1 84 ? 1.822 9.902 2.993 1.00 92.81 84 GLN A C 1
ATOM 637 O O . GLN A 1 84 ? 0.925 9.981 2.156 1.00 92.81 84 GLN A O 1
ATOM 642 N N . ILE A 1 85 ? 2.382 8.736 3.320 1.00 95.69 85 ILE A N 1
ATOM 643 C CA . ILE A 1 85 ? 1.864 7.454 2.829 1.00 95.69 85 ILE A CA 1
ATOM 644 C C . ILE A 1 85 ? 0.432 7.292 3.333 1.00 95.69 85 ILE A C 1
ATOM 646 O O . ILE A 1 85 ? 0.192 7.401 4.537 1.00 95.69 85 ILE A O 1
ATOM 650 N N . SER A 1 86 ? -0.488 6.966 2.432 1.00 96.31 86 SER A N 1
ATOM 651 C CA . SER A 1 86 ? -1.899 6.796 2.762 1.00 96.31 86 SER A CA 1
ATOM 652 C C . SER A 1 86 ? -2.459 5.513 2.188 1.00 96.31 86 SER A C 1
ATOM 654 O O . SER A 1 86 ? -1.940 4.971 1.213 1.00 96.31 86 SER A O 1
ATOM 656 N N . LEU A 1 87 ? -3.533 5.044 2.810 1.00 97.75 87 LEU A N 1
ATOM 657 C CA . LEU A 1 87 ? -4.303 3.893 2.378 1.00 97.75 87 LEU A CA 1
ATOM 658 C C . LEU A 1 87 ? -5.765 4.287 2.239 1.00 97.75 87 LEU A C 1
ATOM 660 O O . LEU A 1 87 ? -6.287 5.093 3.013 1.00 97.75 87 LEU A O 1
ATOM 664 N N . LYS A 1 88 ? -6.422 3.665 1.267 1.00 98.00 88 LYS A N 1
ATOM 665 C CA . LYS A 1 88 ? -7.871 3.671 1.131 1.00 98.00 88 LYS A CA 1
ATOM 666 C C . LYS A 1 88 ? -8.381 2.264 1.404 1.00 98.00 88 LYS A C 1
ATOM 668 O O . LYS A 1 88 ? -8.045 1.319 0.691 1.00 98.00 88 LYS A O 1
ATOM 673 N N . PHE A 1 89 ? -9.203 2.130 2.430 1.00 98.31 89 PHE A N 1
ATOM 674 C CA . PHE A 1 89 ? -9.917 0.904 2.742 1.00 98.31 89 PHE A CA 1
ATOM 675 C C . PHE A 1 89 ? -11.263 0.911 2.037 1.00 98.31 89 PHE A C 1
ATOM 677 O O . PHE A 1 89 ? -12.078 1.803 2.257 1.00 98.31 89 PHE A O 1
ATOM 684 N N . VAL A 1 90 ? -11.495 -0.094 1.197 1.00 98.19 90 VAL A N 1
ATOM 685 C CA . VAL A 1 90 ? -12.812 -0.360 0.619 1.00 98.19 90 VAL A CA 1
ATOM 686 C C . VAL A 1 90 ? -13.522 -1.336 1.541 1.00 98.19 90 VAL A C 1
ATOM 688 O O . VAL A 1 90 ? -13.064 -2.467 1.732 1.00 98.19 90 VAL A O 1
ATOM 691 N N . MET A 1 91 ? -14.628 -0.892 2.121 1.00 97.81 91 MET A N 1
ATOM 692 C CA . MET A 1 91 ? -15.424 -1.649 3.078 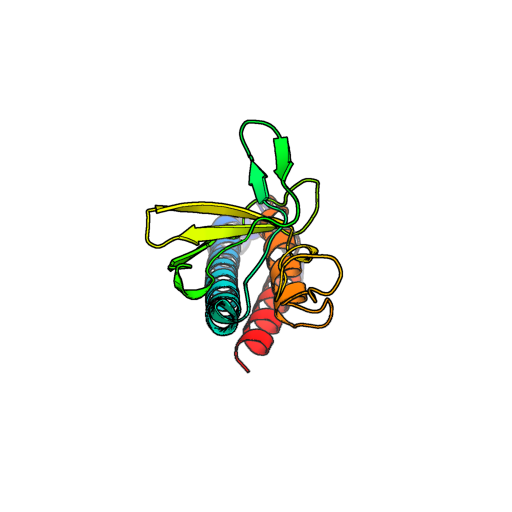1.00 97.81 91 MET A CA 1
ATOM 693 C C . MET A 1 91 ? -16.417 -2.575 2.355 1.00 97.81 91 MET A C 1
ATOM 695 O O . MET A 1 91 ? -16.722 -2.393 1.174 1.00 97.81 91 MET A O 1
ATOM 699 N N . GLN A 1 92 ? -16.936 -3.590 3.049 1.00 97.75 92 GLN A N 1
ATOM 700 C CA . GLN A 1 92 ? -17.927 -4.524 2.499 1.00 97.75 92 GLN A CA 1
ATOM 701 C C . GLN A 1 92 ? -19.231 -3.831 2.081 1.00 97.75 92 GLN A C 1
ATOM 703 O O . GLN A 1 92 ? -19.833 -4.238 1.090 1.00 97.75 92 GLN A O 1
ATOM 708 N N . ASP A 1 93 ? -19.622 -2.763 2.780 1.00 96.06 93 ASP A N 1
ATOM 709 C CA . ASP A 1 93 ? -20.792 -1.934 2.459 1.00 96.06 93 ASP A CA 1
ATOM 710 C C . ASP A 1 93 ? -20.547 -0.940 1.303 1.00 96.06 93 ASP A C 1
ATOM 712 O O . ASP A 1 93 ? -21.423 -0.147 0.966 1.00 96.06 93 ASP A O 1
ATOM 716 N N . GLY A 1 94 ? -19.361 -0.980 0.685 1.00 94.19 94 GLY A N 1
ATOM 717 C CA . GLY A 1 94 ? -18.974 -0.114 -0.426 1.00 94.19 94 GLY A CA 1
ATOM 718 C C . GLY A 1 94 ? -18.423 1.250 -0.011 1.00 94.19 94 GLY A C 1
ATOM 719 O O . GLY A 1 94 ? -17.988 2.002 -0.884 1.00 94.19 94 GLY A O 1
ATOM 720 N N . LYS A 1 95 ? -18.388 1.582 1.287 1.00 95.62 95 LYS A N 1
ATOM 721 C CA . LYS A 1 95 ? -17.752 2.821 1.753 1.00 95.62 95 LYS A CA 1
ATOM 722 C C . LYS A 1 95 ? -16.243 2.778 1.546 1.00 95.62 95 LYS A C 1
ATOM 724 O O . LYS A 1 95 ? -15.614 1.722 1.623 1.00 95.62 95 LYS A O 1
ATOM 729 N N . ALA A 1 96 ? -15.666 3.953 1.328 1.00 96.94 96 ALA A N 1
ATOM 730 C CA . ALA A 1 96 ? -14.228 4.159 1.317 1.00 96.94 96 ALA A CA 1
ATOM 731 C C . ALA A 1 96 ? -13.815 4.920 2.579 1.00 96.94 96 ALA A C 1
ATOM 733 O O . ALA A 1 96 ? -14.428 5.931 2.917 1.00 96.94 96 ALA A O 1
ATOM 734 N N . VAL A 1 97 ? -12.777 4.438 3.258 1.00 97.88 97 VAL A N 1
ATOM 735 C CA . VAL A 1 97 ? -12.148 5.128 4.389 1.00 97.88 97 VAL A CA 1
ATOM 736 C C . VAL A 1 97 ? -10.702 5.414 4.024 1.00 97.88 97 VAL A C 1
ATOM 738 O O . VAL A 1 97 ? -9.951 4.492 3.710 1.00 97.88 97 VAL A O 1
ATOM 741 N N . TYR A 1 98 ? -10.309 6.680 4.074 1.00 98.12 98 TYR A N 1
ATOM 742 C CA . TYR A 1 98 ? -8.952 7.112 3.768 1.00 98.12 98 TYR A CA 1
ATOM 743 C C . TYR A 1 98 ? -8.227 7.471 5.056 1.00 98.12 98 TYR A C 1
ATOM 745 O O . TYR A 1 98 ? -8.789 8.140 5.916 1.00 98.12 98 TYR A O 1
ATOM 753 N N . SER A 1 99 ? -6.978 7.044 5.194 1.00 97.75 99 SER A N 1
ATOM 754 C CA . SER A 1 99 ? -6.139 7.434 6.326 1.00 97.75 99 SER A CA 1
ATOM 755 C C . SER A 1 99 ? -4.679 7.448 5.917 1.00 97.75 99 SER A C 1
ATOM 757 O O . SER A 1 99 ? -4.221 6.602 5.144 1.00 97.75 99 SER A O 1
ATOM 759 N N . GLN A 1 100 ? -3.920 8.369 6.504 1.00 96.25 100 GLN A N 1
ATOM 760 C CA . GLN A 1 100 ? -2.467 8.255 6.528 1.00 96.25 100 GLN A CA 1
ATOM 761 C C . GLN A 1 100 ? -2.065 6.987 7.290 1.00 96.25 100 GLN A C 1
ATOM 763 O O . GLN A 1 100 ? -2.701 6.609 8.279 1.00 96.25 100 GLN A O 1
ATOM 768 N N . MET A 1 101 ? -0.990 6.343 6.842 1.00 94.81 101 MET A N 1
ATOM 769 C CA . MET A 1 101 ? -0.537 5.047 7.343 1.00 94.81 101 MET A CA 1
ATOM 770 C C . MET A 1 101 ? -0.231 5.074 8.846 1.00 94.81 101 MET A C 1
ATOM 772 O O . MET A 1 101 ? -0.616 4.167 9.579 1.00 94.81 101 MET A O 1
ATOM 776 N N . GLY A 1 102 ? 0.412 6.147 9.319 1.00 93.12 102 GLY A N 1
ATOM 777 C CA . GLY A 1 102 ? 0.768 6.317 10.733 1.00 93.12 102 GLY A CA 1
ATOM 778 C C . GLY A 1 102 ? -0.429 6.506 11.672 1.00 93.12 102 GLY A C 1
ATOM 779 O O . GLY A 1 102 ? -0.286 6.326 12.878 1.00 93.12 102 GLY A O 1
ATOM 780 N N . ASN A 1 103 ? -1.611 6.820 11.131 1.00 95.50 103 ASN A N 1
ATOM 781 C CA . ASN A 1 103 ? -2.828 7.054 11.908 1.00 95.50 103 ASN A CA 1
ATOM 782 C C . ASN A 1 103 ? -3.730 5.816 12.008 1.00 95.50 103 ASN A C 1
ATOM 784 O O . ASN A 1 103 ? -4.805 5.899 12.595 1.00 95.50 103 ASN A O 1
ATOM 788 N N . ILE A 1 104 ? -3.309 4.675 11.459 1.00 97.38 104 ILE A N 1
ATOM 789 C CA . ILE A 1 104 ? -4.049 3.413 11.534 1.00 97.38 104 ILE A CA 1
ATOM 790 C C . ILE A 1 104 ? -3.671 2.696 12.826 1.00 97.38 104 ILE A C 1
ATOM 792 O O . ILE A 1 104 ? -2.526 2.268 12.998 1.00 97.38 104 ILE A O 1
ATOM 796 N N . LYS A 1 105 ? -4.640 2.556 13.729 1.00 98.06 105 LYS A N 1
ATOM 797 C CA . LYS A 1 105 ? -4.428 2.105 15.105 1.00 98.06 105 LYS A CA 1
ATOM 798 C C . LYS A 1 105 ? -5.252 0.877 15.475 1.00 98.06 105 LYS A C 1
ATOM 800 O O . LYS A 1 105 ? -6.304 0.601 14.890 1.00 98.06 105 LYS A O 1
ATOM 805 N N . ASP A 1 106 ? -4.756 0.170 16.484 1.00 97.56 106 ASP A N 1
ATOM 806 C CA . ASP A 1 106 ? -5.391 -1.016 17.063 1.00 97.56 106 ASP A CA 1
ATOM 807 C C . ASP A 1 106 ? -6.520 -0.727 18.060 1.00 97.56 106 ASP A C 1
ATOM 809 O O . ASP A 1 106 ? -7.310 -1.611 18.382 1.00 97.56 106 ASP A O 1
ATOM 813 N N . ALA A 1 107 ? -6.639 0.525 18.497 1.00 97.31 107 ALA A N 1
ATOM 814 C CA . ALA A 1 107 ? -7.731 1.039 19.307 1.00 97.31 107 ALA A CA 1
ATOM 815 C C . ALA A 1 107 ? -7.894 2.549 19.076 1.00 97.31 107 ALA A C 1
ATOM 817 O O . ALA A 1 107 ? -6.978 3.222 18.594 1.00 97.31 107 ALA A O 1
ATOM 818 N N . CYS A 1 108 ? -9.063 3.091 19.421 1.00 95.12 108 CYS A N 1
ATOM 819 C CA . CYS A 1 108 ? -9.273 4.538 19.438 1.00 95.12 108 CYS A CA 1
ATOM 820 C C . CYS A 1 108 ? -8.725 5.177 20.715 1.00 95.12 108 CYS A C 1
ATOM 822 O O . CYS A 1 108 ? -8.613 4.527 21.753 1.00 95.12 108 CYS A O 1
ATOM 824 N N . GLY A 1 109 ? -8.421 6.473 20.635 1.00 90.69 109 GLY A N 1
ATOM 825 C CA . GLY A 1 109 ? -7.860 7.240 21.741 1.00 90.69 109 GLY A CA 1
ATOM 826 C C . GLY A 1 109 ? -6.331 7.248 21.760 1.00 90.69 109 GLY A C 1
ATOM 827 O O . GLY A 1 109 ? -5.649 6.786 20.839 1.00 90.69 109 GLY A O 1
ATOM 828 N N . GLU A 1 110 ? -5.783 7.826 22.824 1.00 87.19 110 GLU A N 1
ATOM 829 C CA . GLU A 1 110 ? -4.341 8.047 22.980 1.00 87.19 110 GLU A CA 1
ATOM 830 C C . GLU A 1 110 ? -3.563 6.749 23.225 1.00 87.19 110 GLU A C 1
ATOM 832 O O . GLU A 1 110 ? -2.386 6.661 22.889 1.00 87.19 110 GLU A O 1
ATOM 837 N N . GLN A 1 111 ? -4.227 5.723 23.762 1.00 89.19 111 GLN A N 1
ATOM 838 C CA . GLN A 1 111 ? -3.623 4.428 24.070 1.00 89.19 111 GLN A CA 1
ATOM 839 C C . GLN A 1 111 ? -3.488 3.517 22.839 1.00 89.19 111 GLN A C 1
ATOM 841 O O . GLN A 1 111 ? -2.754 2.529 22.900 1.00 89.19 111 GLN A O 1
ATOM 846 N N . GLY A 1 112 ? -4.186 3.831 21.741 1.00 93.62 112 GLY A N 1
ATOM 847 C CA . GLY A 1 112 ? -4.129 3.065 20.498 1.00 93.62 112 GLY A CA 1
ATOM 848 C C . GLY A 1 112 ? -2.744 3.124 19.861 1.00 93.62 112 GLY A C 1
ATOM 849 O O . GLY A 1 112 ? -2.193 4.206 19.631 1.00 93.62 112 GLY A O 1
ATOM 850 N N . LYS A 1 113 ? -2.189 1.957 19.548 1.00 95.19 113 LYS A N 1
ATOM 851 C CA . LYS A 1 113 ? -0.865 1.805 18.946 1.00 95.19 113 LYS A CA 1
ATOM 852 C C . LYS A 1 113 ? -0.982 1.702 17.428 1.00 95.19 113 LYS A C 1
ATOM 854 O O . LYS A 1 113 ? -1.966 1.149 16.934 1.00 95.19 113 LYS A O 1
ATOM 859 N N . PRO A 1 114 ? 0.017 2.186 16.668 1.00 95.31 114 PRO A N 1
ATOM 860 C CA . PRO A 1 114 ? 0.058 1.964 15.229 1.00 95.31 114 PRO A CA 1
ATOM 861 C C . PRO A 1 114 ? 0.009 0.467 14.910 1.00 95.31 114 PRO A C 1
ATOM 863 O O . PRO A 1 114 ? 0.811 -0.306 15.438 1.00 95.31 114 PRO A O 1
ATOM 866 N N . VAL A 1 115 ? -0.897 0.060 14.018 1.00 96.75 115 VAL A N 1
ATOM 867 C CA . VAL A 1 115 ? -0.985 -1.339 13.552 1.00 96.75 115 VAL A CA 1
ATOM 868 C C . VAL A 1 115 ? 0.288 -1.743 12.810 1.00 96.75 115 VAL A C 1
ATOM 870 O O . VAL A 1 115 ? 0.710 -2.899 12.862 1.00 96.75 115 VAL A O 1
ATOM 873 N N . PHE A 1 116 ? 0.912 -0.774 12.145 1.00 95.12 116 PHE A N 1
ATOM 874 C CA . PHE A 1 116 ? 2.140 -0.942 11.392 1.00 95.12 116 PHE A CA 1
ATOM 875 C C . PHE A 1 116 ? 3.213 -0.037 11.987 1.00 95.12 116 PHE A C 1
ATOM 877 O O . PHE A 1 116 ? 3.149 1.188 11.874 1.00 95.12 116 PHE A O 1
ATOM 884 N N . ALA A 1 117 ? 4.208 -0.639 12.632 1.00 91.00 117 ALA A N 1
ATOM 885 C CA . ALA A 1 117 ? 5.385 0.095 13.071 1.00 91.00 117 ALA A CA 1
ATOM 886 C C . ALA A 1 117 ? 6.169 0.614 11.855 1.00 91.00 117 ALA A C 1
ATOM 888 O O . ALA A 1 117 ? 6.174 -0.016 10.801 1.00 91.00 117 ALA A O 1
ATOM 889 N N . THR A 1 118 ? 6.913 1.710 12.006 1.00 89.06 118 THR A N 1
ATOM 890 C CA . THR A 1 118 ? 7.780 2.242 10.935 1.00 89.06 118 THR A CA 1
ATOM 891 C C . THR A 1 118 ? 8.833 1.230 10.461 1.00 89.06 118 THR A C 1
ATOM 893 O O . THR A 1 118 ? 9.307 1.308 9.331 1.00 89.06 118 THR A O 1
ATOM 896 N N . SER A 1 119 ? 9.196 0.271 11.320 1.00 90.56 119 SER A N 1
ATOM 897 C CA . SER A 1 119 ? 10.093 -0.844 11.004 1.00 90.56 119 SER A CA 1
ATOM 898 C C . SER A 1 119 ? 9.414 -2.012 10.281 1.00 90.56 119 SER A C 1
ATOM 900 O O . SER A 1 119 ? 10.117 -2.926 9.853 1.00 90.56 119 SER A O 1
ATOM 902 N N . ASP A 1 120 ? 8.083 -2.018 10.137 1.00 91.69 120 ASP A N 1
ATOM 903 C CA . ASP A 1 120 ? 7.377 -3.070 9.406 1.00 91.69 120 ASP A CA 1
ATOM 904 C C . ASP A 1 120 ? 7.788 -3.027 7.920 1.00 91.69 120 ASP A C 1
ATOM 906 O O . ASP A 1 120 ? 7.732 -1.955 7.297 1.00 91.69 120 ASP A O 1
ATOM 910 N N . PRO A 1 121 ? 8.179 -4.167 7.316 1.00 93.88 121 PRO A N 1
ATOM 911 C CA . PRO A 1 121 ? 8.526 -4.242 5.898 1.00 93.88 121 PRO A CA 1
ATOM 912 C C . PRO A 1 121 ? 7.478 -3.628 4.962 1.00 93.88 121 PRO A C 1
ATOM 914 O O . PRO A 1 121 ? 7.841 -3.072 3.923 1.00 93.88 121 PRO A O 1
ATOM 917 N N . VAL A 1 122 ? 6.192 -3.647 5.340 1.00 95.75 122 VAL A N 1
ATOM 918 C CA . VAL A 1 122 ? 5.120 -3.046 4.537 1.00 95.75 122 VAL A CA 1
ATOM 919 C C . VAL A 1 122 ? 5.283 -1.532 4.374 1.00 95.75 122 VAL A C 1
ATOM 921 O O . VAL A 1 122 ? 4.960 -0.997 3.316 1.00 95.75 122 VAL A O 1
ATOM 924 N N . VAL A 1 123 ? 5.835 -0.832 5.373 1.00 94.94 123 VAL A N 1
ATOM 925 C CA . VAL A 1 123 ? 6.059 0.622 5.313 1.00 94.94 123 VAL A CA 1
ATOM 926 C C . VAL A 1 123 ? 7.151 0.944 4.296 1.00 94.94 123 VAL A C 1
ATOM 928 O O . VAL A 1 123 ? 6.983 1.831 3.456 1.00 94.94 123 VAL A O 1
ATOM 931 N N . ARG A 1 124 ? 8.249 0.175 4.299 1.00 95.06 124 ARG A N 1
ATOM 932 C CA . ARG A 1 124 ? 9.302 0.300 3.280 1.00 95.06 124 ARG A CA 1
ATOM 933 C C . ARG A 1 124 ? 8.772 -0.049 1.890 1.00 95.06 124 ARG A C 1
ATOM 935 O O . ARG A 1 124 ? 9.106 0.639 0.927 1.00 95.06 124 ARG A O 1
ATOM 942 N N . ALA A 1 125 ? 7.944 -1.085 1.788 1.00 97.06 125 ALA A N 1
ATOM 943 C CA . ALA A 1 125 ? 7.338 -1.494 0.531 1.00 97.06 125 ALA A CA 1
ATOM 944 C C . ALA A 1 125 ? 6.419 -0.411 -0.050 1.00 97.0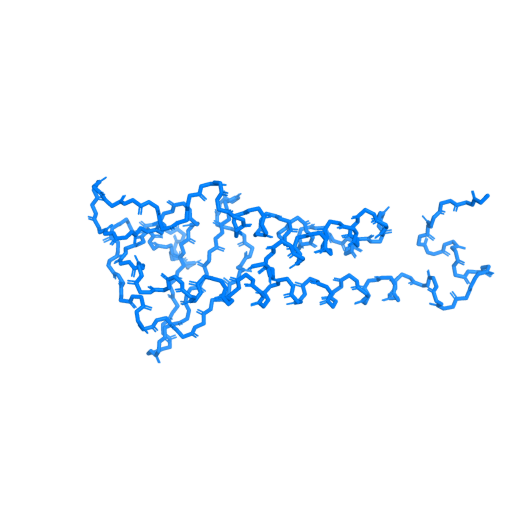6 125 ALA A C 1
ATOM 946 O O . ALA A 1 125 ? 6.534 -0.097 -1.233 1.00 97.06 125 ALA A O 1
ATOM 947 N N . LEU A 1 126 ? 5.578 0.215 0.780 1.00 96.81 126 LEU A N 1
ATOM 948 C CA . LEU A 1 126 ? 4.743 1.356 0.396 1.00 96.81 126 LEU A CA 1
ATOM 949 C C . LEU A 1 126 ? 5.580 2.543 -0.082 1.00 96.81 126 LEU A C 1
ATOM 951 O O . LEU A 1 126 ? 5.267 3.134 -1.111 1.00 96.81 126 LEU A O 1
ATOM 955 N N . HIS A 1 127 ? 6.668 2.863 0.622 1.00 94.62 127 HIS A N 1
ATOM 956 C CA . HIS A 1 127 ? 7.574 3.931 0.207 1.00 94.62 127 HIS A CA 1
ATOM 957 C C . HIS A 1 127 ? 8.195 3.650 -1.170 1.00 94.62 127 HIS A C 1
ATOM 959 O O . HIS A 1 127 ? 8.159 4.507 -2.048 1.00 94.62 127 HIS A O 1
ATOM 965 N N . ASN A 1 128 ? 8.709 2.435 -1.388 1.00 94.75 128 ASN A N 1
ATOM 966 C CA . ASN A 1 128 ? 9.282 2.043 -2.678 1.00 94.75 128 ASN A CA 1
ATOM 967 C C . ASN A 1 128 ? 8.220 2.027 -3.787 1.00 94.75 128 ASN A C 1
ATOM 969 O O . ASN A 1 128 ? 8.493 2.473 -4.896 1.00 94.75 128 ASN A O 1
ATOM 973 N N . TYR A 1 129 ? 7.002 1.564 -3.498 1.00 95.12 129 TYR A N 1
ATOM 974 C CA . TYR A 1 129 ? 5.883 1.625 -4.438 1.00 95.12 129 TYR A CA 1
ATOM 975 C C . TYR A 1 129 ? 5.575 3.073 -4.844 1.00 95.12 129 TYR A C 1
ATOM 977 O O . TYR A 1 129 ? 5.511 3.376 -6.036 1.00 95.12 129 TYR A O 1
ATOM 985 N N . LEU A 1 130 ? 5.437 3.977 -3.872 1.00 93.81 130 LEU A N 1
ATOM 986 C CA . LEU A 1 130 ? 5.120 5.381 -4.128 1.00 93.81 130 LEU A CA 1
ATOM 987 C C . LEU A 1 130 ? 6.251 6.104 -4.859 1.00 93.81 130 LEU A C 1
ATOM 989 O O . LEU A 1 130 ? 5.965 6.892 -5.752 1.00 93.81 130 LEU A O 1
ATOM 993 N N . LEU A 1 131 ? 7.518 5.796 -4.561 1.00 90.19 131 LEU A N 1
ATOM 994 C CA . LEU A 1 131 ? 8.665 6.347 -5.288 1.00 90.19 131 LEU A CA 1
ATOM 995 C C . LEU A 1 131 ? 8.524 6.140 -6.803 1.00 90.19 131 LEU A C 1
ATOM 997 O O . LEU A 1 131 ? 8.730 7.075 -7.569 1.00 90.19 131 LEU A O 1
ATOM 1001 N N . PHE A 1 132 ? 8.127 4.939 -7.232 1.00 87.44 132 PHE A N 1
ATOM 1002 C CA . PHE A 1 132 ? 7.946 4.638 -8.655 1.00 87.44 132 PHE A CA 1
ATOM 1003 C C . PHE A 1 132 ? 6.611 5.119 -9.222 1.00 87.44 132 PHE A C 1
ATOM 1005 O O . PHE A 1 132 ? 6.511 5.320 -10.426 1.00 87.44 132 PHE A O 1
ATOM 1012 N N . TRP A 1 133 ? 5.601 5.331 -8.375 1.00 86.38 133 TRP A N 1
ATOM 1013 C CA . TRP A 1 133 ? 4.373 6.006 -8.793 1.00 86.38 133 TRP A CA 1
ATOM 1014 C C . TRP A 1 133 ? 4.634 7.487 -9.106 1.00 86.38 133 TRP A C 1
ATOM 1016 O O . TRP A 1 133 ? 4.119 8.012 -10.089 1.00 86.38 133 TRP A O 1
ATOM 1026 N N . TYR A 1 134 ? 5.446 8.160 -8.283 1.00 88.25 134 TYR A N 1
ATOM 1027 C CA . TYR A 1 134 ? 5.840 9.556 -8.492 1.00 88.25 134 TYR A CA 1
ATOM 1028 C C . TYR A 1 134 ? 6.932 9.724 -9.563 1.00 88.25 134 TYR A C 1
ATOM 1030 O O . TYR A 1 134 ? 7.072 10.811 -10.123 1.00 88.25 134 TYR A O 1
ATOM 1038 N N . ASP A 1 135 ? 7.685 8.669 -9.886 1.00 85.25 135 ASP A N 1
ATOM 1039 C CA . ASP A 1 135 ? 8.610 8.655 -11.021 1.00 85.25 135 ASP A CA 1
ATOM 1040 C C . ASP A 1 135 ? 7.844 8.574 -12.350 1.00 85.25 135 ASP A C 1
ATOM 1042 O O . ASP A 1 135 ? 7.544 7.494 -12.863 1.00 85.25 135 ASP A O 1
ATOM 1046 N N . GLY A 1 136 ? 7.582 9.734 -12.955 1.00 80.88 136 GLY A N 1
ATOM 1047 C CA . GLY A 1 136 ? 6.925 9.836 -14.262 1.00 80.88 136 GLY A CA 1
ATOM 1048 C C . GLY A 1 136 ? 7.646 9.101 -15.402 1.00 80.88 136 GLY A C 1
ATOM 1049 O O . GLY A 1 136 ? 7.023 8.834 -16.427 1.00 80.88 136 GLY A O 1
ATOM 1050 N N . SER A 1 137 ? 8.923 8.726 -15.231 1.00 85.38 137 SER A N 1
ATOM 1051 C CA . SER A 1 137 ? 9.667 7.925 -16.216 1.00 85.38 137 SER A CA 1
ATOM 1052 C C . SER A 1 137 ? 9.382 6.425 -16.126 1.00 85.38 137 SER A C 1
ATOM 1054 O O . SER A 1 137 ? 9.772 5.671 -17.019 1.00 85.38 137 SER A O 1
ATOM 1056 N N . LYS A 1 138 ? 8.728 5.970 -15.048 1.00 85.44 138 LYS A N 1
ATOM 1057 C CA . LYS A 1 138 ? 8.465 4.553 -14.757 1.00 85.44 138 LYS A CA 1
ATOM 1058 C C . LYS A 1 138 ? 9.745 3.704 -14.801 1.00 85.44 138 LYS A C 1
ATOM 1060 O O . LYS A 1 138 ? 9.781 2.604 -15.361 1.00 85.44 138 LYS A O 1
ATOM 1065 N N . GLY A 1 139 ? 10.824 4.226 -14.221 1.00 85.19 139 GLY A N 1
ATOM 1066 C CA . GLY A 1 139 ? 12.121 3.564 -14.120 1.00 85.19 139 GLY A CA 1
ATOM 1067 C C . GLY A 1 139 ? 13.008 3.640 -15.360 1.00 85.19 139 GLY A C 1
ATOM 1068 O O . GLY A 1 139 ? 14.116 3.111 -15.323 1.00 85.19 139 GLY A O 1
ATOM 1069 N N . VAL A 1 140 ? 12.584 4.301 -16.439 1.00 86.50 140 VAL A N 1
ATOM 1070 C CA . VAL A 1 140 ? 13.363 4.418 -17.688 1.00 86.50 140 VAL A CA 1
ATOM 1071 C C . VAL A 1 140 ? 14.685 5.149 -17.476 1.00 86.50 140 VAL A C 1
ATOM 1073 O O . VAL A 1 140 ? 15.690 4.780 -18.082 1.00 86.50 140 VAL A O 1
ATOM 1076 N N . HIS A 1 141 ? 14.722 6.145 -16.590 1.00 86.31 141 HIS A N 1
ATOM 1077 C CA . HIS A 1 141 ? 15.951 6.890 -16.305 1.00 86.31 141 HIS A CA 1
ATOM 1078 C C . HIS A 1 141 ? 17.024 6.043 -15.610 1.00 86.31 141 HIS A C 1
ATOM 1080 O O . HIS A 1 141 ? 18.215 6.316 -15.755 1.00 86.31 141 HIS A O 1
ATOM 1086 N N . ASN A 1 142 ? 16.629 5.009 -14.858 1.00 88.06 142 ASN A N 1
ATOM 1087 C CA . ASN A 1 142 ? 17.570 4.090 -14.221 1.00 88.06 142 ASN A CA 1
ATOM 1088 C C . ASN A 1 142 ? 16.998 2.661 -14.111 1.00 88.06 142 ASN A C 1
ATOM 1090 O O . ASN A 1 142 ? 16.676 2.192 -13.012 1.00 88.06 142 ASN A O 1
ATOM 1094 N N . PRO A 1 143 ? 16.903 1.924 -15.236 1.00 87.81 143 PRO A N 1
ATOM 1095 C CA . PRO A 1 143 ? 16.124 0.685 -15.298 1.00 87.81 143 PRO A CA 1
ATOM 1096 C C . PRO A 1 143 ? 16.653 -0.408 -14.375 1.00 87.81 143 PRO A C 1
ATOM 1098 O O . PRO A 1 143 ? 15.890 -1.136 -13.739 1.00 87.81 143 PRO A O 1
ATOM 1101 N N . ARG A 1 144 ? 17.983 -0.514 -14.267 1.00 89.75 144 ARG A N 1
ATOM 1102 C CA . ARG A 1 144 ? 18.634 -1.504 -13.403 1.00 89.75 144 ARG A CA 1
ATOM 1103 C C . ARG A 1 144 ? 18.355 -1.220 -11.931 1.00 89.75 144 ARG A C 1
ATOM 1105 O O . ARG A 1 144 ? 18.057 -2.157 -11.194 1.00 89.75 144 ARG A O 1
ATOM 1112 N N . PHE A 1 145 ? 18.461 0.038 -11.504 1.00 91.50 145 PHE A N 1
ATOM 1113 C CA . PHE A 1 145 ? 18.153 0.420 -10.128 1.00 91.50 145 PHE A CA 1
ATOM 1114 C C . PHE A 1 145 ? 16.692 0.112 -9.796 1.00 91.50 145 PHE A C 1
ATOM 1116 O O . PHE A 1 145 ? 16.435 -0.636 -8.853 1.00 91.50 145 PHE A O 1
ATOM 1123 N N . THR A 1 146 ? 15.756 0.597 -10.616 1.00 92.31 146 THR A N 1
ATOM 1124 C CA . THR A 1 146 ? 14.317 0.412 -10.397 1.00 92.31 146 THR A CA 1
ATOM 1125 C C . THR A 1 146 ? 13.943 -1.061 -10.310 1.00 92.31 146 THR A C 1
ATOM 1127 O O . THR A 1 146 ? 13.316 -1.494 -9.341 1.00 92.31 146 THR A O 1
ATOM 1130 N N . ARG A 1 147 ? 14.410 -1.870 -11.267 1.00 92.50 147 ARG A N 1
ATOM 1131 C CA . ARG A 1 147 ? 14.160 -3.313 -11.270 1.00 92.50 147 ARG A CA 1
ATOM 1132 C C . ARG A 1 147 ? 14.705 -3.994 -10.012 1.00 92.50 147 ARG A C 1
ATOM 1134 O O . ARG A 1 147 ? 14.016 -4.826 -9.426 1.00 92.50 147 ARG A O 1
ATOM 1141 N N . ASN A 1 148 ? 15.923 -3.653 -9.592 1.00 95.25 148 ASN A N 1
ATOM 1142 C CA . ASN A 1 148 ? 16.547 -4.262 -8.418 1.00 95.25 148 ASN A CA 1
ATOM 1143 C C . ASN A 1 148 ? 15.811 -3.898 -7.123 1.00 95.25 148 ASN A C 1
ATOM 1145 O O . ASN A 1 148 ? 15.582 -4.781 -6.301 1.00 95.25 148 ASN A O 1
ATOM 1149 N N . VAL A 1 149 ? 15.406 -2.634 -6.956 1.00 95.62 149 VAL A N 1
ATOM 1150 C CA . VAL A 1 149 ? 14.638 -2.188 -5.783 1.00 95.62 149 VAL A CA 1
ATOM 1151 C C . VAL A 1 149 ? 13.284 -2.893 -5.721 1.00 95.62 149 VAL A C 1
ATOM 1153 O O . VAL A 1 149 ? 12.926 -3.420 -4.667 1.00 95.62 149 VAL A O 1
ATOM 1156 N N . LEU A 1 150 ? 12.548 -2.958 -6.836 1.00 95.50 150 LEU A N 1
ATOM 1157 C CA . LEU A 1 150 ? 11.250 -3.636 -6.888 1.00 95.50 150 LEU A CA 1
ATOM 1158 C C . LEU A 1 150 ? 11.375 -5.125 -6.551 1.00 95.50 150 LEU A C 1
ATOM 1160 O O . LEU A 1 150 ? 10.654 -5.610 -5.684 1.00 95.50 150 LEU A O 1
ATOM 1164 N N . ILE A 1 151 ? 12.323 -5.838 -7.165 1.00 96.06 151 ILE A N 1
ATOM 1165 C CA . ILE A 1 151 ? 12.524 -7.274 -6.909 1.00 96.06 151 ILE A CA 1
ATOM 1166 C C . ILE A 1 151 ? 12.957 -7.532 -5.468 1.00 96.06 151 ILE A C 1
ATOM 1168 O O . ILE A 1 151 ? 12.411 -8.425 -4.826 1.00 96.06 151 ILE A O 1
ATOM 1172 N N . ALA A 1 152 ? 13.903 -6.754 -4.937 1.00 96.50 152 ALA A N 1
ATOM 1173 C CA . ALA A 1 152 ? 14.334 -6.902 -3.550 1.00 96.50 152 ALA A CA 1
ATOM 1174 C C . ALA A 1 152 ? 13.163 -6.691 -2.577 1.00 96.50 152 ALA A C 1
ATOM 1176 O O . ALA A 1 152 ? 12.987 -7.472 -1.645 1.00 96.50 152 ALA A O 1
ATOM 1177 N N . THR A 1 153 ? 12.323 -5.686 -2.841 1.00 97.06 153 THR A N 1
ATOM 1178 C CA . THR A 1 153 ? 11.132 -5.401 -2.028 1.00 97.06 153 THR A CA 1
ATOM 1179 C C . THR A 1 153 ? 10.100 -6.528 -2.124 1.00 97.06 153 THR A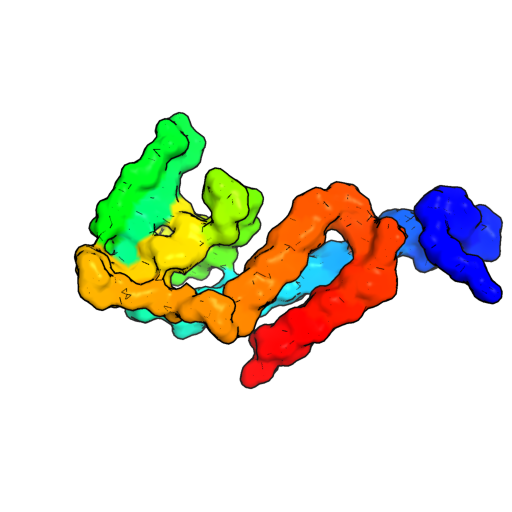 C 1
ATOM 1181 O O . THR A 1 153 ? 9.575 -6.964 -1.105 1.00 97.06 153 THR A O 1
ATOM 1184 N N . ILE A 1 154 ? 9.830 -7.037 -3.330 1.00 97.19 154 ILE A N 1
ATOM 1185 C CA . ILE A 1 154 ? 8.915 -8.167 -3.563 1.00 97.19 154 ILE A CA 1
ATOM 1186 C C . ILE A 1 154 ? 9.388 -9.417 -2.818 1.00 97.19 154 ILE A C 1
ATOM 1188 O O . ILE A 1 154 ? 8.583 -10.079 -2.163 1.00 97.19 154 ILE A O 1
ATOM 1192 N N . ASN A 1 155 ? 10.683 -9.726 -2.893 1.00 95.69 155 ASN A N 1
ATOM 1193 C CA . ASN A 1 155 ? 11.262 -10.886 -2.222 1.00 95.69 155 ASN A CA 1
ATOM 1194 C C . ASN A 1 155 ? 11.141 -10.775 -0.700 1.00 95.69 155 ASN A C 1
ATOM 1196 O O . ASN A 1 155 ? 10.813 -11.762 -0.054 1.00 95.69 155 ASN A O 1
ATOM 1200 N N . GLU A 1 156 ? 11.366 -9.588 -0.131 1.00 93.88 156 GLU A N 1
ATOM 1201 C CA . GLU A 1 156 ? 11.197 -9.360 1.307 1.00 93.88 156 GLU A CA 1
ATOM 1202 C C . GLU A 1 156 ? 9.735 -9.515 1.742 1.00 93.88 156 GLU A C 1
ATOM 1204 O O . GLU A 1 156 ? 9.454 -10.170 2.737 1.00 93.88 156 GLU A O 1
ATOM 1209 N N . MET A 1 157 ? 8.796 -8.988 0.953 1.00 93.75 157 MET A N 1
ATOM 1210 C CA . MET A 1 157 ? 7.354 -9.093 1.212 1.00 93.75 157 MET A CA 1
ATOM 1211 C C . MET A 1 157 ? 6.786 -10.508 1.033 1.00 93.75 157 MET A C 1
ATOM 1213 O O . MET A 1 157 ? 5.634 -10.751 1.395 1.00 93.75 157 MET A O 1
ATOM 1217 N N . SER A 1 158 ? 7.554 -11.417 0.429 1.00 87.31 158 SER A N 1
ATOM 1218 C CA . SER A 1 158 ? 7.143 -12.800 0.159 1.00 87.31 158 SER A CA 1
ATOM 1219 C C . SER A 1 158 ? 7.673 -13.806 1.186 1.00 87.31 158 SER A C 1
ATOM 1221 O O . SER A 1 158 ? 7.361 -14.991 1.062 1.00 87.31 158 SER A O 1
ATOM 1223 N N . LYS A 1 159 ? 8.477 -13.358 2.157 1.00 81.50 159 LYS A N 1
ATOM 1224 C CA . LYS A 1 159 ? 8.916 -14.160 3.307 1.00 81.50 159 LYS A CA 1
ATOM 1225 C C . LYS A 1 159 ? 7.808 -14.249 4.354 1.00 81.50 159 LYS A C 1
ATOM 1227 O O . LYS A 1 159 ? 7.707 -15.327 4.975 1.00 81.50 159 LYS A O 1
#

Sequence (159 aa):
GHTFKAGECETCHGEKVKESFVQTGTEVLHKQLAALIAKRILASKEKIACVTSWDEKTDKDTPNTPIDGKQIKAVEIPMGIHGQISLKFVMQDGKAVYSQMGNIKDACGEQGKPVFATSDPVVRALHNYLLFWYDGSKGVHNPRFTRNVLIATINEMSK

Foldseek 3Di:
DDDQDEPPCCVPPNDCSHLVNLLVLLVVLLVLLQVLLFVVVLVLLQLFFFFQFADPVVRDTDHQHTDHSVQFPTKDFDLDRPNATKIWTQGVVRDITIHGQQGGFSHGDPPTHRSADCPRLSVVSSVLSNVLVPVPSNCSVPSVVSNVSSVVSSVVSVD